Protein AF-A0A0L8FM52-F1 (afdb_monomer)

Mean predicted aligned error: 4.89 Å

Structure (mmCIF, N/CA/C/O backbone):
data_AF-A0A0L8FM52-F1
#
_entry.id   AF-A0A0L8FM52-F1
#
loop_
_atom_site.group_PDB
_atom_site.id
_atom_site.type_symbol
_atom_site.label_atom_id
_atom_site.label_alt_id
_atom_site.label_comp_id
_atom_site.label_asym_id
_atom_site.label_entity_id
_atom_site.label_seq_id
_atom_site.pdbx_PDB_ins_code
_atom_site.Cartn_x
_atom_site.Cartn_y
_atom_site.Cartn_z
_atom_site.occupancy
_atom_site.B_iso_or_equiv
_atom_site.auth_seq_id
_atom_site.auth_comp_id
_atom_site.auth_asym_id
_atom_site.auth_atom_id
_atom_site.pdbx_PDB_model_num
ATOM 1 N N . MET A 1 1 ? 16.975 -17.501 -12.642 1.00 43.38 1 MET A N 1
ATOM 2 C CA . MET A 1 1 ? 16.881 -16.220 -13.373 1.00 43.38 1 MET A CA 1
ATOM 3 C C . MET A 1 1 ? 16.475 -15.144 -12.384 1.00 43.38 1 MET A C 1
ATOM 5 O O . MET A 1 1 ? 15.498 -15.379 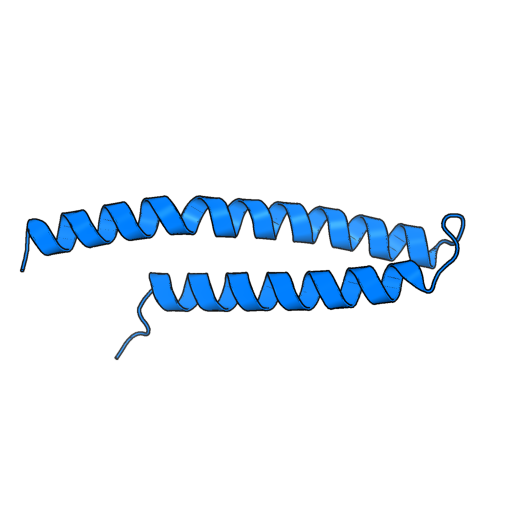-11.680 1.00 43.38 1 MET A O 1
ATOM 9 N N . PRO A 1 2 ? 17.208 -14.026 -12.251 1.00 56.75 2 PRO A N 1
ATOM 10 C CA . PRO A 1 2 ? 16.729 -12.902 -11.453 1.00 56.75 2 PRO A CA 1
ATOM 11 C C . PRO A 1 2 ? 15.376 -12.463 -12.019 1.00 56.75 2 PRO A C 1
ATOM 13 O O . PRO A 1 2 ? 15.259 -12.287 -13.232 1.00 56.75 2 PRO A O 1
ATOM 16 N N . SER A 1 3 ? 14.354 -12.352 -11.167 1.00 69.56 3 SER A N 1
ATOM 17 C CA . SER A 1 3 ? 13.062 -11.801 -11.583 1.00 69.56 3 SER A CA 1
ATOM 18 C C . SER A 1 3 ? 13.292 -10.422 -12.199 1.00 69.56 3 SER A C 1
ATOM 20 O O . SER A 1 3 ? 14.095 -9.640 -11.682 1.00 69.56 3 SER A O 1
ATOM 22 N N . ASP A 1 4 ? 12.622 -10.146 -13.317 1.00 84.44 4 ASP A N 1
ATOM 23 C CA . ASP A 1 4 ? 12.665 -8.845 -13.970 1.00 84.44 4 ASP A CA 1
ATOM 24 C C . ASP A 1 4 ? 12.382 -7.745 -12.921 1.00 84.44 4 ASP A C 1
ATOM 26 O O . ASP A 1 4 ? 11.304 -7.746 -12.317 1.00 84.44 4 ASP A O 1
ATOM 30 N N . PRO A 1 5 ? 13.309 -6.790 -12.698 1.00 88.31 5 PRO A N 1
ATOM 31 C CA . PRO A 1 5 ? 13.124 -5.729 -11.709 1.00 88.31 5 PRO A CA 1
ATOM 32 C C . PRO A 1 5 ? 11.851 -4.902 -11.920 1.00 88.31 5 PRO A C 1
ATOM 34 O O . PRO A 1 5 ? 11.273 -4.399 -10.956 1.00 88.31 5 PRO A O 1
ATOM 37 N N . TRP A 1 6 ? 11.403 -4.761 -13.170 1.00 91.19 6 TRP A N 1
ATOM 38 C CA . TRP A 1 6 ? 10.137 -4.123 -13.487 1.00 91.19 6 TRP A CA 1
ATOM 39 C C . TRP A 1 6 ? 8.950 -4.983 -13.055 1.00 91.19 6 TRP A C 1
ATOM 41 O O . TRP A 1 6 ? 8.076 -4.465 -12.364 1.00 91.19 6 TRP A O 1
ATOM 51 N N . MET A 1 7 ? 8.946 -6.283 -13.382 1.00 90.88 7 MET A N 1
ATOM 52 C CA . MET A 1 7 ? 7.877 -7.199 -12.955 1.00 90.88 7 MET A CA 1
ATOM 53 C C . MET A 1 7 ? 7.785 -7.259 -11.428 1.00 90.88 7 MET A C 1
ATOM 55 O O . MET A 1 7 ? 6.715 -7.060 -10.868 1.00 90.88 7 MET A O 1
ATOM 59 N N . SER A 1 8 ? 8.918 -7.397 -10.735 1.00 92.19 8 SER A N 1
ATOM 60 C CA . SER A 1 8 ? 8.955 -7.387 -9.267 1.00 92.19 8 SER A CA 1
ATOM 61 C C . SER A 1 8 ? 8.372 -6.097 -8.677 1.00 92.19 8 SER A C 1
ATOM 63 O O . SER A 1 8 ? 7.604 -6.122 -7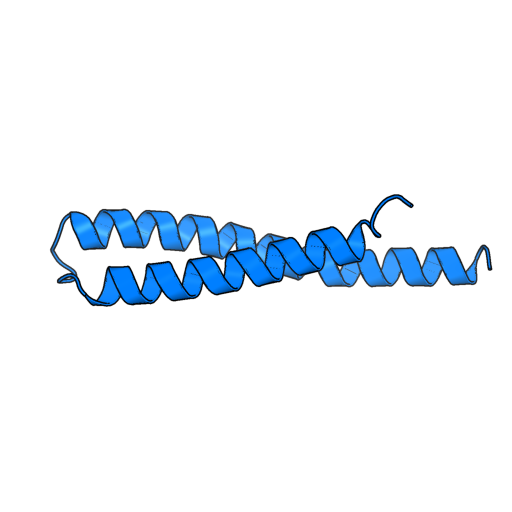.713 1.00 92.19 8 SER A O 1
ATOM 65 N N . LYS A 1 9 ? 8.688 -4.936 -9.261 1.00 92.62 9 LYS A N 1
ATOM 66 C CA . LYS A 1 9 ? 8.131 -3.662 -8.795 1.00 92.62 9 LYS A CA 1
ATOM 67 C C . LYS A 1 9 ? 6.642 -3.529 -9.097 1.00 92.62 9 LYS A C 1
ATOM 69 O O . LYS A 1 9 ? 5.905 -3.016 -8.258 1.00 92.62 9 LYS A O 1
ATOM 74 N N . HIS A 1 10 ? 6.213 -3.989 -10.266 1.00 94.75 10 HIS A N 1
ATOM 75 C CA . HIS A 1 10 ? 4.811 -4.038 -10.650 1.00 94.75 10 HIS A CA 1
ATOM 76 C C . HIS A 1 10 ? 4.005 -4.894 -9.665 1.00 94.75 10 HIS A C 1
ATOM 78 O O . HIS A 1 10 ? 3.010 -4.420 -9.121 1.00 94.75 10 HIS A O 1
ATOM 84 N N . ASP A 1 11 ? 4.479 -6.098 -9.348 1.00 95.25 11 ASP A N 1
ATOM 85 C CA . ASP A 1 11 ? 3.791 -7.023 -8.443 1.00 95.25 11 ASP A CA 1
ATOM 86 C C . ASP A 1 11 ? 3.707 -6.469 -7.018 1.00 95.25 11 ASP A C 1
ATOM 88 O O . ASP A 1 11 ? 2.654 -6.519 -6.379 1.00 95.25 11 ASP A O 1
ATOM 92 N N . ASN A 1 12 ? 4.788 -5.851 -6.532 1.00 94.56 12 ASN A N 1
ATOM 93 C CA . ASN A 1 12 ? 4.784 -5.156 -5.244 1.00 94.56 12 ASN A CA 1
ATOM 94 C C . ASN A 1 12 ? 3.798 -3.977 -5.224 1.00 94.56 12 ASN A C 1
ATOM 96 O O . ASN A 1 12 ? 3.120 -3.755 -4.220 1.00 94.56 12 ASN A O 1
ATOM 100 N N . CYS A 1 13 ? 3.694 -3.234 -6.328 1.00 96.19 13 CYS A N 1
ATOM 101 C CA . CYS A 1 13 ? 2.742 -2.139 -6.472 1.00 96.19 13 CYS A CA 1
ATOM 102 C C . CYS A 1 13 ? 1.292 -2.653 -6.454 1.00 96.19 13 CYS A C 1
ATOM 104 O O . CYS A 1 13 ? 0.465 -2.131 -5.704 1.00 96.19 13 CYS A O 1
ATOM 106 N N . ALA A 1 14 ? 0.999 -3.722 -7.199 1.00 95.94 14 ALA A N 1
ATOM 107 C CA . ALA A 1 14 ? -0.312 -4.368 -7.217 1.00 95.94 14 ALA A CA 1
ATOM 108 C C . ALA A 1 14 ? -0.707 -4.898 -5.828 1.00 95.94 14 ALA A C 1
ATOM 110 O O . ALA A 1 14 ? -1.825 -4.661 -5.363 1.00 95.94 14 ALA A O 1
ATOM 111 N N . LYS A 1 15 ? 0.235 -5.540 -5.126 1.00 97.12 15 LYS A N 1
ATOM 112 C CA . LYS A 1 15 ? 0.042 -6.010 -3.750 1.00 97.12 15 LYS A CA 1
ATOM 113 C C . LYS A 1 15 ? -0.279 -4.859 -2.795 1.00 97.12 15 LYS A C 1
ATOM 115 O O . LYS A 1 15 ? -1.264 -4.943 -2.065 1.00 97.12 15 LYS A O 1
ATOM 120 N N . LEU A 1 16 ? 0.488 -3.767 -2.839 1.00 97.12 16 LEU A N 1
ATOM 121 C CA . LEU A 1 16 ? 0.240 -2.587 -2.004 1.00 97.12 16 LEU A CA 1
ATOM 122 C C . LEU A 1 16 ? -1.136 -1.963 -2.289 1.00 97.12 16 LEU A C 1
ATOM 124 O O . LEU A 1 16 ? -1.816 -1.528 -1.361 1.00 97.12 16 LEU A O 1
ATOM 128 N N . GLY A 1 17 ? -1.568 -1.942 -3.553 1.00 97.69 17 GLY A N 1
ATOM 129 C CA . GLY A 1 17 ? -2.908 -1.492 -3.933 1.00 97.69 17 GLY A CA 1
ATOM 130 C C . GLY A 1 17 ? -4.017 -2.352 -3.315 1.00 97.69 17 GLY A C 1
ATOM 131 O O . GLY A 1 17 ? -4.989 -1.818 -2.777 1.00 97.69 17 GLY A O 1
ATOM 132 N N . HIS A 1 18 ? -3.851 -3.677 -3.325 1.00 97.88 18 HIS A N 1
ATOM 133 C CA . HIS A 1 18 ? -4.793 -4.596 -2.684 1.00 97.88 18 HIS A CA 1
ATOM 134 C C . HIS A 1 18 ? -4.830 -4.417 -1.158 1.00 97.88 18 HIS A C 1
ATOM 136 O O . HIS A 1 18 ? -5.905 -4.319 -0.568 1.00 97.88 18 HIS A O 1
ATOM 142 N N . GLU A 1 19 ? -3.667 -4.307 -0.515 1.00 97.69 19 GLU A N 1
ATOM 143 C CA . GLU A 1 19 ? -3.566 -4.051 0.927 1.00 97.69 19 GLU A CA 1
ATOM 144 C C . GLU A 1 19 ? -4.230 -2.721 1.312 1.00 97.69 19 GLU A C 1
ATOM 146 O O . GLU A 1 19 ? -5.004 -2.670 2.268 1.00 97.69 19 GLU A O 1
ATOM 151 N N . LEU A 1 20 ? -4.018 -1.659 0.527 1.00 98.12 20 LEU A N 1
ATOM 152 C CA . LEU A 1 20 ? -4.685 -0.367 0.705 1.00 98.12 20 LEU A CA 1
ATOM 153 C C . LEU A 1 20 ? -6.210 -0.483 0.652 1.00 98.12 20 LEU A C 1
ATOM 155 O O . LEU A 1 20 ? -6.894 0.120 1.479 1.00 98.12 20 LEU A O 1
ATOM 159 N N . PHE A 1 21 ? -6.745 -1.256 -0.295 1.00 97.62 21 PHE A N 1
ATOM 160 C CA . PHE A 1 21 ? -8.182 -1.505 -0.387 1.00 97.62 21 PHE A CA 1
ATOM 161 C C . PHE A 1 21 ? -8.714 -2.217 0.863 1.00 97.62 21 PHE A C 1
ATOM 163 O O . PHE A 1 21 ? -9.758 -1.844 1.404 1.00 97.62 21 PHE A O 1
ATOM 170 N N . VAL A 1 22 ? -7.986 -3.212 1.371 1.00 98.00 22 VAL A N 1
ATOM 171 C CA . VAL A 1 22 ? -8.346 -3.908 2.612 1.00 98.00 22 VAL A CA 1
ATOM 172 C C . VAL A 1 22 ? -8.324 -2.952 3.810 1.00 98.00 22 VAL A C 1
ATOM 174 O O . VAL A 1 22 ? -9.271 -2.944 4.597 1.00 98.00 22 VAL A O 1
ATOM 177 N N . GLU A 1 23 ? -7.297 -2.112 3.943 1.00 97.44 23 GLU A N 1
ATOM 178 C CA . GLU A 1 23 ? -7.196 -1.134 5.035 1.00 97.44 23 GLU A CA 1
ATOM 179 C C . GLU A 1 23 ? -8.288 -0.057 4.963 1.00 97.44 23 GLU A C 1
A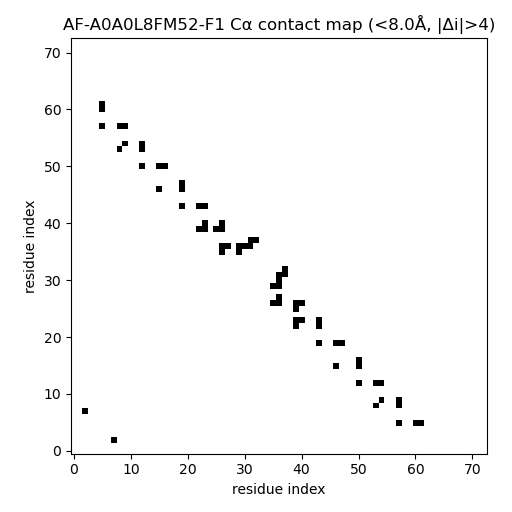TOM 181 O O . GLU A 1 23 ? -8.861 0.303 5.992 1.00 97.44 23 GLU A O 1
ATOM 186 N N . LEU A 1 24 ? -8.648 0.408 3.762 1.00 97.88 24 LEU A N 1
ATOM 187 C CA . LEU A 1 24 ? -9.784 1.313 3.553 1.00 97.88 24 LEU A CA 1
ATOM 188 C C . LEU A 1 24 ? -11.093 0.688 4.046 1.00 97.88 24 LEU A C 1
ATOM 190 O O . LEU A 1 24 ? -11.797 1.300 4.849 1.00 97.88 24 LEU A O 1
ATOM 194 N N . ASN A 1 25 ? -11.366 -0.561 3.663 1.00 98.12 25 ASN A N 1
ATOM 195 C CA . ASN A 1 25 ? -12.548 -1.281 4.137 1.00 98.12 25 ASN A CA 1
ATOM 196 C C . ASN A 1 25 ? -12.536 -1.501 5.656 1.00 98.12 25 ASN A C 1
ATOM 198 O O . ASN A 1 25 ? -13.588 -1.467 6.290 1.00 98.12 25 ASN A O 1
ATOM 202 N N . LYS A 1 26 ? -11.367 -1.730 6.271 1.00 97.50 26 LYS A N 1
ATOM 203 C CA . LYS A 1 26 ? -11.246 -1.805 7.737 1.00 97.50 26 LYS A CA 1
ATOM 204 C C . LYS A 1 26 ? -11.562 -0.460 8.385 1.00 97.50 26 LYS A C 1
ATOM 206 O O . LYS A 1 26 ? -12.327 -0.424 9.343 1.00 97.50 26 LYS A O 1
ATOM 211 N N . ARG A 1 27 ? -11.016 0.640 7.857 1.00 97.81 27 ARG A N 1
ATOM 212 C CA . ARG A 1 27 ? -11.267 2.003 8.352 1.00 97.81 27 ARG A CA 1
ATOM 213 C C . ARG A 1 27 ? -12.754 2.338 8.326 1.00 97.81 27 ARG A C 1
ATOM 215 O O . ARG A 1 27 ? -13.253 2.899 9.296 1.00 97.81 27 ARG A O 1
ATOM 222 N N . ASP A 1 28 ? -13.449 1.976 7.254 1.00 97.44 28 ASP A N 1
ATOM 223 C CA . ASP A 1 28 ? -14.859 2.326 7.054 1.00 97.44 28 ASP A CA 1
ATOM 224 C C . ASP A 1 28 ? -15.809 1.608 8.026 1.00 97.44 28 ASP A C 1
ATOM 226 O O . ASP A 1 28 ? -16.939 2.046 8.223 1.00 97.44 28 ASP A O 1
ATOM 230 N N . LYS A 1 29 ? -15.329 0.572 8.728 1.00 97.81 29 LYS A N 1
ATOM 231 C CA . LYS A 1 29 ? -16.051 -0.071 9.840 1.00 97.81 29 LYS A CA 1
ATOM 232 C C . LYS A 1 29 ? -16.000 0.730 11.145 1.00 97.81 29 LYS A C 1
ATOM 234 O O . LYS A 1 29 ? -16.656 0.348 12.112 1.00 97.81 29 LYS A O 1
ATOM 239 N N . HIS A 1 30 ? -15.222 1.810 11.208 1.00 97.19 30 HIS A N 1
ATOM 240 C CA . HIS A 1 30 ? -15.052 2.619 12.411 1.00 97.19 30 HIS A CA 1
ATOM 241 C C . HIS A 1 30 ? -15.668 4.019 12.256 1.00 97.19 30 HIS A C 1
ATOM 243 O O . HIS A 1 30 ? -15.512 4.651 11.208 1.00 97.19 30 HIS A O 1
ATOM 249 N N . PRO A 1 31 ? -16.294 4.580 13.311 1.00 97.31 31 PRO A N 1
ATOM 250 C CA . PRO A 1 31 ? -16.749 5.967 13.300 1.00 97.31 31 PRO A CA 1
ATOM 251 C C . PRO A 1 31 ? -15.587 6.937 13.082 1.00 97.31 31 PRO A C 1
ATOM 253 O O . PRO A 1 31 ? -14.510 6.757 13.657 1.00 97.31 31 PRO A O 1
ATOM 256 N N . ARG A 1 32 ? -15.817 8.015 12.322 1.00 95.75 32 ARG A N 1
ATOM 257 C CA . ARG A 1 32 ? -14.779 9.005 11.960 1.00 95.75 32 ARG A CA 1
ATOM 258 C C . ARG A 1 32 ? -14.138 9.704 13.164 1.00 95.75 32 ARG A C 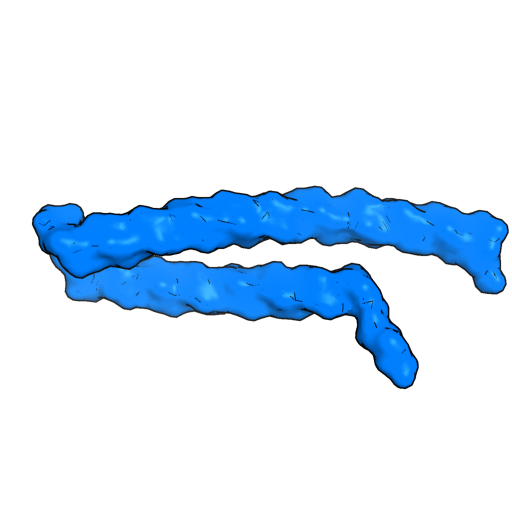1
ATOM 260 O O . ARG A 1 32 ? -13.018 10.189 13.056 1.00 95.75 32 ARG A O 1
ATOM 267 N N . THR A 1 33 ? -14.843 9.753 14.292 1.00 96.31 33 THR A N 1
ATOM 268 C CA . THR A 1 33 ? -14.385 10.335 15.563 1.00 96.31 33 THR A CA 1
ATOM 269 C C . THR A 1 33 ? -13.567 9.363 16.412 1.00 96.31 33 THR A C 1
ATOM 271 O O . THR A 1 33 ? -12.975 9.768 17.408 1.00 96.31 33 THR A O 1
ATOM 274 N N . SER A 1 34 ? -13.518 8.079 16.047 1.00 97.75 34 SER A N 1
ATOM 275 C CA . SER A 1 34 ? -12.803 7.075 16.831 1.00 97.75 34 SER A CA 1
ATOM 276 C C . SER A 1 34 ? -11.284 7.178 16.657 1.00 97.75 34 SER A C 1
ATOM 278 O O . SER A 1 34 ? -10.754 7.518 15.590 1.00 97.75 34 SER A O 1
ATOM 280 N N . SER A 1 35 ? -10.555 6.814 17.711 1.00 97.19 35 SER A N 1
ATOM 281 C CA . SER A 1 35 ? -9.095 6.689 17.676 1.00 97.19 35 SER A CA 1
ATOM 282 C C . SER A 1 35 ? -8.636 5.622 16.672 1.00 97.19 35 SER A C 1
ATOM 284 O O . SER A 1 35 ? -7.650 5.828 15.964 1.00 97.19 35 SER A O 1
ATOM 286 N N . ALA A 1 36 ? -9.391 4.524 16.542 1.00 97.31 36 ALA A N 1
ATOM 287 C CA . ALA A 1 36 ? -9.152 3.467 15.558 1.00 97.31 36 ALA A CA 1
ATOM 288 C C . ALA A 1 36 ? -9.228 3.993 14.116 1.00 97.31 36 ALA A C 1
ATOM 290 O O . ALA A 1 36 ? -8.297 3.774 13.338 1.00 97.31 36 ALA A O 1
ATOM 291 N N . TYR A 1 37 ? -10.273 4.761 13.780 1.00 98.19 37 TYR A N 1
A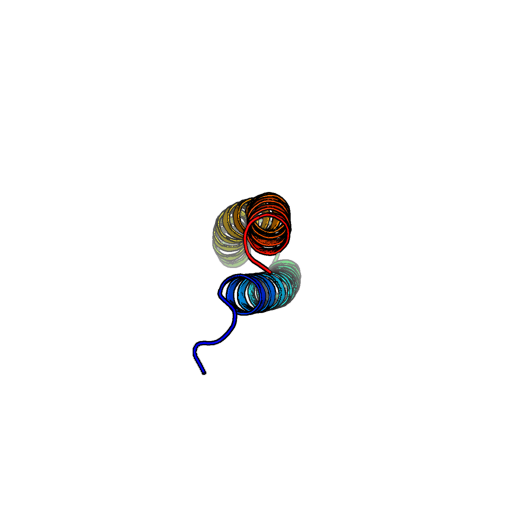TOM 292 C CA . TYR A 1 37 ? -10.380 5.425 12.479 1.00 98.19 37 TYR A CA 1
ATOM 293 C C . TYR A 1 37 ? -9.190 6.352 12.238 1.00 98.19 37 TYR A C 1
ATOM 295 O O . TYR A 1 37 ? -8.580 6.309 11.174 1.00 98.19 37 TYR A O 1
ATOM 303 N N . THR A 1 38 ? -8.822 7.166 13.229 1.00 97.94 38 THR A N 1
ATOM 304 C CA . THR A 1 38 ? -7.708 8.118 13.112 1.00 97.94 38 THR A CA 1
ATOM 305 C C . THR A 1 38 ? -6.381 7.411 12.823 1.00 97.94 38 THR A C 1
ATOM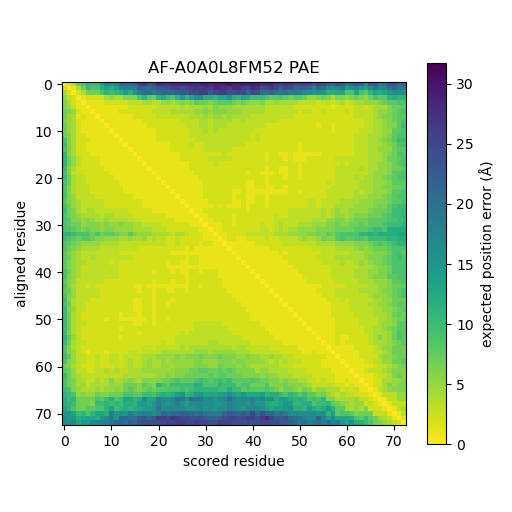 307 O O . THR A 1 38 ? -5.644 7.839 11.929 1.00 97.94 38 THR A O 1
ATOM 310 N N . LYS A 1 39 ? -6.107 6.301 13.520 1.00 97.94 39 LYS A N 1
ATOM 311 C CA . LYS A 1 39 ? -4.916 5.466 13.314 1.00 97.94 39 LYS A CA 1
ATOM 312 C C . LYS A 1 39 ? -4.898 4.829 11.924 1.00 97.94 39 LYS A C 1
ATOM 314 O O . LYS A 1 39 ? -3.916 4.976 11.204 1.00 97.94 39 LYS A O 1
ATOM 319 N N . LEU A 1 40 ? -5.985 4.174 11.519 1.00 97.81 40 LEU A N 1
ATOM 320 C CA . LEU A 1 40 ? -6.074 3.551 10.193 1.00 97.81 40 LEU A CA 1
ATOM 321 C C . LEU A 1 40 ? -5.953 4.600 9.085 1.00 97.81 40 LEU A C 1
ATOM 323 O O . LEU A 1 40 ? -5.220 4.423 8.118 1.00 97.81 40 LEU A O 1
ATOM 327 N N . ASN A 1 41 ? -6.609 5.747 9.248 1.00 97.88 41 ASN A N 1
ATOM 328 C CA . ASN A 1 41 ? -6.586 6.823 8.269 1.00 97.88 41 ASN A CA 1
ATOM 329 C C . ASN A 1 41 ? -5.180 7.424 8.091 1.00 97.88 41 ASN A C 1
ATOM 331 O O . ASN A 1 41 ? -4.811 7.777 6.972 1.00 97.88 41 ASN A O 1
ATOM 335 N N . SER A 1 42 ? -4.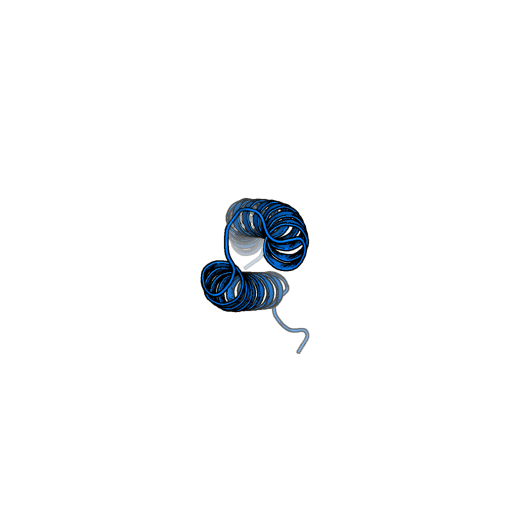372 7.535 9.153 1.00 97.81 42 SER A N 1
ATOM 336 C CA . SER A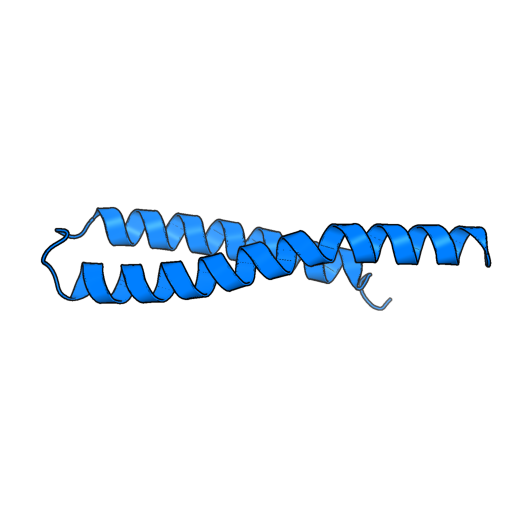 1 42 ? -2.982 7.991 9.014 1.00 97.81 42 SER A CA 1
ATOM 337 C C . SER A 1 42 ? -2.111 6.961 8.287 1.00 97.81 42 SER A C 1
ATOM 339 O O . SER A 1 42 ? -1.365 7.336 7.381 1.00 97.81 42 SER A O 1
ATOM 341 N N . GLN A 1 43 ? -2.267 5.671 8.600 1.00 97.38 43 GLN A N 1
ATOM 342 C CA . GLN A 1 43 ? -1.563 4.574 7.926 1.00 97.38 43 GLN A CA 1
ATOM 343 C C . GLN A 1 43 ? -1.922 4.483 6.435 1.00 97.38 43 GLN A C 1
ATOM 345 O O . GLN A 1 43 ? -1.032 4.346 5.590 1.00 97.38 43 GLN A O 1
ATOM 350 N N . ILE A 1 44 ? -3.206 4.637 6.098 1.00 98.25 44 ILE A N 1
ATOM 351 C CA . ILE A 1 44 ? -3.700 4.659 4.715 1.00 98.25 44 ILE A CA 1
ATOM 352 C C . ILE A 1 44 ? -3.087 5.823 3.940 1.00 98.25 44 ILE A C 1
ATOM 354 O O . ILE A 1 44 ? -2.618 5.616 2.827 1.00 98.25 44 ILE A O 1
ATOM 358 N N . ARG A 1 45 ? -3.023 7.038 4.508 1.00 98.25 45 ARG A N 1
ATOM 359 C CA . ARG A 1 45 ? -2.410 8.191 3.818 1.00 98.25 45 ARG A CA 1
ATOM 360 C C . ARG A 1 45 ? -0.944 7.944 3.468 1.00 98.25 45 ARG A C 1
ATOM 362 O O . ARG A 1 45 ? -0.530 8.225 2.344 1.00 98.25 45 ARG A O 1
ATOM 369 N N . THR A 1 46 ? -0.169 7.401 4.405 1.00 97.81 46 THR A N 1
ATOM 370 C CA . THR A 1 46 ? 1.243 7.062 4.172 1.00 97.81 46 THR A CA 1
ATOM 371 C C . THR A 1 46 ? 1.383 6.003 3.080 1.00 97.81 46 THR A C 1
ATOM 373 O O . THR A 1 46 ? 2.167 6.176 2.145 1.00 97.81 46 THR A O 1
ATOM 376 N N . SER A 1 47 ? 0.578 4.942 3.155 1.00 97.38 47 SER A N 1
ATOM 377 C CA . SER A 1 47 ? 0.590 3.849 2.177 1.00 97.38 47 SER A CA 1
ATOM 378 C C . SER A 1 47 ? 0.141 4.318 0.791 1.00 97.38 47 SER A C 1
ATOM 380 O O . SER A 1 47 ? 0.745 3.942 -0.207 1.00 97.38 47 SER A O 1
ATOM 382 N N . MET A 1 48 ? -0.837 5.224 0.716 1.00 97.94 48 MET A N 1
ATOM 383 C CA . MET A 1 48 ? -1.314 5.824 -0.531 1.00 97.94 48 MET A CA 1
ATOM 384 C C . MET A 1 48 ? -0.235 6.684 -1.195 1.00 97.94 48 MET A C 1
ATOM 386 O O . MET A 1 48 ? -0.044 6.614 -2.407 1.00 97.94 48 MET A O 1
ATOM 390 N N . LYS A 1 49 ? 0.523 7.459 -0.405 1.00 97.88 49 LYS A N 1
ATOM 391 C CA . LYS A 1 49 ? 1.676 8.215 -0.916 1.00 97.88 49 LYS A CA 1
ATOM 392 C C . LYS A 1 49 ? 2.734 7.275 -1.494 1.00 97.88 49 LYS A C 1
ATOM 394 O O . LYS A 1 49 ? 3.245 7.534 -2.580 1.00 97.88 49 LYS A O 1
ATOM 399 N N . LYS A 1 50 ? 3.039 6.178 -0.792 1.00 96.56 50 LYS A N 1
ATOM 400 C CA . LYS A 1 50 ? 3.963 5.150 -1.286 1.00 96.56 50 LYS A CA 1
ATOM 401 C C . LYS A 1 50 ? 3.458 4.523 -2.588 1.00 96.56 50 LYS A C 1
ATOM 403 O O . LYS A 1 50 ? 4.208 4.482 -3.553 1.00 96.56 50 LYS A O 1
ATOM 408 N N . PHE A 1 51 ? 2.193 4.114 -2.634 1.00 97.56 51 PHE A N 1
ATOM 409 C CA . PHE A 1 51 ? 1.573 3.523 -3.818 1.00 97.56 51 PHE A CA 1
ATOM 410 C C . PHE A 1 51 ? 1.634 4.459 -5.027 1.00 97.56 51 PHE A C 1
ATOM 412 O O . PHE A 1 51 ? 2.090 4.052 -6.089 1.00 97.56 51 PHE A O 1
ATOM 419 N N . SER A 1 52 ? 1.270 5.732 -4.850 1.00 97.38 52 SER A N 1
ATOM 420 C CA . SER A 1 52 ? 1.353 6.743 -5.910 1.00 97.38 52 SER A CA 1
ATOM 421 C C . SER A 1 52 ? 2.778 6.898 -6.455 1.00 97.38 52 SER A C 1
ATOM 423 O O . SER A 1 52 ? 2.990 6.885 -7.668 1.00 97.38 52 SER A O 1
ATOM 425 N N . ASN A 1 53 ? 3.775 6.957 -5.565 1.00 96.44 53 ASN A N 1
ATOM 426 C CA . ASN A 1 53 ? 5.181 7.021 -5.965 1.00 96.44 53 ASN A CA 1
ATOM 427 C C . ASN A 1 53 ? 5.626 5.758 -6.716 1.00 96.44 53 ASN A C 1
ATOM 429 O O . ASN A 1 53 ? 6.317 5.861 -7.729 1.00 96.44 53 ASN A O 1
ATOM 433 N N . ASP A 1 54 ? 5.228 4.577 -6.237 1.00 94.94 54 ASP A N 1
ATOM 434 C CA . ASP A 1 54 ? 5.588 3.300 -6.851 1.00 94.94 54 ASP A CA 1
ATOM 435 C C . ASP A 1 54 ? 4.981 3.199 -8.268 1.00 94.94 54 ASP A C 1
ATOM 437 O O . ASP A 1 54 ? 5.710 2.884 -9.211 1.00 94.94 54 ASP A O 1
ATOM 441 N N . VAL A 1 55 ? 3.710 3.590 -8.456 1.00 96.06 55 VAL A N 1
ATOM 442 C CA . VAL A 1 55 ? 3.044 3.672 -9.775 1.00 96.06 55 VAL A CA 1
ATOM 443 C C . VAL A 1 55 ? 3.757 4.658 -10.702 1.00 96.06 55 VAL A C 1
ATOM 445 O O . VAL A 1 55 ? 4.046 4.330 -11.856 1.00 96.06 55 VAL A O 1
ATOM 448 N N . ALA A 1 56 ? 4.086 5.856 -10.208 1.00 95.88 56 ALA A N 1
ATOM 449 C CA . ALA A 1 56 ? 4.763 6.886 -10.996 1.00 95.88 56 ALA A CA 1
ATOM 450 C C . ALA A 1 56 ? 6.138 6.427 -11.511 1.00 95.88 56 ALA A C 1
ATOM 452 O O . ALA A 1 56 ? 6.593 6.888 -12.558 1.00 95.88 56 ALA A O 1
ATOM 453 N N . GLN A 1 57 ? 6.787 5.490 -10.814 1.00 94.56 57 GLN A N 1
ATOM 454 C CA . GLN A 1 57 ? 8.083 4.936 -11.198 1.00 94.56 57 GLN A CA 1
ATOM 455 C C . GLN A 1 57 ? 7.990 3.777 -12.206 1.00 94.56 57 GLN A C 1
ATOM 457 O O . GLN A 1 57 ? 8.982 3.488 -12.875 1.00 94.56 57 GLN A O 1
ATOM 462 N N . LEU A 1 58 ? 6.831 3.131 -12.379 1.00 94.25 58 LEU A N 1
ATOM 463 C CA . LEU A 1 58 ? 6.691 2.005 -13.316 1.00 94.25 58 LEU A CA 1
ATOM 464 C C . LEU A 1 58 ? 6.845 2.436 -14.779 1.00 94.25 58 LEU A C 1
ATOM 466 O O . LEU A 1 58 ? 7.526 1.761 -15.552 1.00 94.25 58 LEU A O 1
ATOM 470 N N . LYS A 1 59 ? 6.247 3.572 -15.160 1.00 91.38 59 LYS A N 1
ATOM 471 C CA . LYS A 1 59 ? 6.324 4.114 -16.526 1.00 91.38 59 LYS A CA 1
ATOM 472 C C . LYS A 1 59 ? 7.758 4.464 -16.962 1.00 91.38 59 LYS A C 1
ATOM 474 O O . LYS A 1 59 ? 8.170 3.971 -18.012 1.00 91.38 59 LYS A O 1
ATOM 479 N N . PRO A 1 60 ? 8.544 5.266 -16.215 1.00 93.44 60 PRO A N 1
ATOM 480 C CA . PRO A 1 60 ? 9.916 5.576 -16.612 1.00 93.44 60 PRO A CA 1
ATOM 481 C C . PRO A 1 60 ? 10.805 4.328 -16.655 1.00 93.44 60 PRO A C 1
ATOM 483 O O . PRO A 1 60 ? 11.643 4.224 -17.546 1.00 93.44 60 PRO A O 1
ATOM 486 N N . MET A 1 61 ? 10.580 3.344 -15.775 1.00 92.62 61 MET A N 1
ATOM 487 C CA . MET A 1 61 ? 11.316 2.076 -15.820 1.00 92.62 61 MET A CA 1
ATOM 488 C C . MET A 1 61 ? 11.043 1.275 -17.101 1.00 92.62 61 MET A C 1
ATOM 490 O O . MET A 1 61 ? 11.988 0.751 -17.6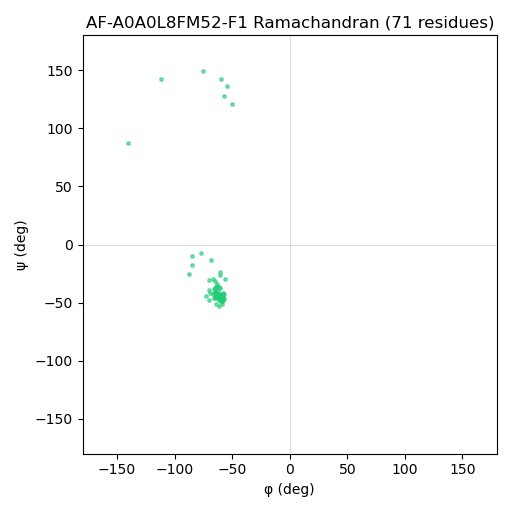91 1.00 92.62 61 MET A O 1
ATOM 494 N N . LEU A 1 62 ? 9.789 1.214 -17.576 1.00 89.75 62 LEU A N 1
ATOM 495 C CA . LEU A 1 62 ? 9.480 0.603 -18.879 1.00 89.75 62 LEU A CA 1
ATOM 496 C C . LEU A 1 62 ? 10.160 1.339 -20.027 1.00 89.75 62 LEU A C 1
ATOM 498 O O . LEU A 1 62 ? 10.743 0.701 -20.901 1.00 89.75 62 LEU A O 1
ATOM 502 N N . ILE A 1 63 ? 10.094 2.674 -20.029 1.00 90.25 63 ILE A N 1
ATOM 503 C CA . ILE A 1 63 ? 10.698 3.498 -21.083 1.00 90.25 63 ILE A CA 1
ATOM 504 C C . ILE A 1 63 ? 12.201 3.226 -21.147 1.00 90.25 63 ILE A C 1
ATOM 506 O O . ILE A 1 63 ? 12.700 2.866 -22.213 1.00 90.25 63 ILE A O 1
ATOM 510 N N . GLN A 1 64 ? 12.896 3.306 -20.010 1.00 88.25 64 GLN A N 1
ATOM 511 C CA . GLN A 1 64 ? 14.330 3.040 -19.914 1.00 88.25 64 GLN A CA 1
ATOM 512 C C . GLN A 1 64 ? 14.677 1.633 -20.408 1.00 88.25 64 GLN A C 1
ATOM 514 O O . GLN A 1 64 ? 15.581 1.472 -21.223 1.00 88.25 64 GLN A O 1
ATOM 519 N N . ARG A 1 65 ? 13.928 0.613 -19.976 1.00 83.88 65 ARG A N 1
ATOM 520 C CA . ARG A 1 65 ? 14.158 -0.771 -20.404 1.00 83.88 65 ARG A CA 1
ATOM 521 C C . ARG A 1 65 ? 13.925 -0.964 -21.904 1.00 83.88 65 ARG A C 1
ATOM 523 O O . ARG A 1 65 ? 14.731 -1.606 -22.569 1.00 83.88 65 ARG A O 1
ATOM 530 N N . SER A 1 66 ? 12.858 -0.381 -22.449 1.00 83.88 66 SER A N 1
ATOM 531 C CA . SER A 1 66 ? 12.544 -0.453 -23.882 1.00 83.88 66 SER A CA 1
ATOM 532 C C . SER A 1 66 ? 13.568 0.284 -24.752 1.00 83.88 66 SER A C 1
ATOM 534 O O . SER A 1 66 ? 13.779 -0.082 -25.907 1.00 83.88 66 SER A O 1
ATOM 536 N N . ALA A 1 67 ? 14.193 1.338 -24.219 1.00 84.19 67 ALA A N 1
ATOM 537 C CA . ALA A 1 67 ? 15.279 2.048 -24.881 1.00 84.19 67 ALA A CA 1
ATOM 538 C C . ALA A 1 67 ? 16.565 1.213 -24.860 1.00 84.19 67 ALA A C 1
ATOM 540 O O . ALA A 1 67 ? 17.201 1.063 -25.896 1.00 84.19 67 ALA A O 1
ATOM 541 N N . LEU A 1 68 ? 16.900 0.604 -23.717 1.00 77.06 68 LEU A N 1
ATOM 542 C CA . LEU A 1 68 ? 18.055 -0.290 -23.591 1.00 77.06 68 LEU A CA 1
ATOM 543 C C . LEU A 1 68 ? 17.960 -1.489 -24.538 1.00 77.06 68 LEU A C 1
ATOM 545 O O . LEU A 1 68 ? 18.919 -1.759 -25.250 1.00 77.06 68 LEU A O 1
ATOM 549 N N . HIS A 1 69 ? 16.802 -2.149 -24.614 1.00 76.12 69 HIS A N 1
ATOM 550 C CA . HIS A 1 69 ? 16.609 -3.279 -25.528 1.00 76.12 69 HIS A CA 1
ATOM 551 C C . HIS A 1 69 ? 16.697 -2.874 -27.009 1.00 76.12 69 HIS A C 1
ATOM 553 O O . HIS A 1 69 ? 17.160 -3.646 -27.836 1.00 76.12 69 HIS A O 1
ATOM 559 N N . ARG A 1 70 ? 16.305 -1.639 -27.358 1.00 75.56 70 ARG A N 1
ATOM 560 C CA . ARG A 1 70 ? 16.497 -1.108 -28.719 1.00 75.56 70 ARG A CA 1
ATOM 561 C C . ARG A 1 70 ? 17.959 -0.828 -29.062 1.00 75.56 70 ARG A C 1
ATOM 563 O O . ARG A 1 70 ? 18.314 -0.887 -30.232 1.00 75.56 70 ARG A O 1
ATOM 570 N N . LEU A 1 71 ? 18.773 -0.480 -28.069 1.00 73.75 71 LEU A N 1
ATOM 571 C CA . LEU A 1 71 ? 20.192 -0.166 -28.250 1.00 73.75 71 LEU A CA 1
ATOM 572 C C . LEU A 1 71 ? 21.086 -1.414 -28.178 1.00 73.75 71 LEU A C 1
ATOM 574 O O . LEU A 1 71 ? 22.165 -1.410 -28.760 1.00 73.75 71 LEU A O 1
ATOM 578 N N . TYR A 1 72 ? 20.633 -2.464 -27.489 1.00 58.44 72 TYR A N 1
ATOM 579 C CA . TYR A 1 72 ? 21.320 -3.745 -27.321 1.00 58.44 72 TYR A CA 1
ATOM 580 C C . TYR A 1 72 ? 20.285 -4.888 -27.403 1.00 58.44 72 TYR A C 1
ATOM 582 O O . TYR A 1 72 ? 19.704 -5.239 -26.367 1.00 58.44 72 TYR A O 1
ATOM 590 N N . PRO A 1 73 ? 19.985 -5.396 -28.616 1.00 56.69 73 PRO A N 1
ATOM 591 C CA . PRO A 1 73 ? 18.996 -6.454 -28.827 1.00 56.69 73 PRO A CA 1
ATOM 592 C C . PRO A 1 73 ? 19.429 -7.813 -28.266 1.00 56.69 73 PRO A C 1
ATOM 594 O O . PRO A 1 73 ? 20.637 -8.135 -28.330 1.00 56.69 73 PRO A O 1
#

Secondary structure (DSSP, 8-state):
-PPPHHHHHHHHHHHHHHHHHHHHHHHHTS-TTSHHHHHHHHHHHHHHHHHHHHHHHHHHHHHHHHHHHHH--

Foldseek 3Di:
DPPDPLVVLVVVLVVLVVVLVVLVVVLVVDDCPDPSNVVSVVVSVVSVVVSVVSVVVSVVVVVVVVVVVVVPD

Solvent-accessible surface area (backbone atoms only — not comparable to full-atom values): 4128 Å² total; per-residue (Å²): 128,83,75,54,69,63,59,54,50,50,53,53,41,54,50,50,52,52,51,48,52,52,50,51,58,56,30,72,75,38,58,84,88,38,68,67,20,51,53,42,51,53,53,47,53,55,50,48,54,50,46,54,52,49,55,66,49,49,59,60,53,50,52,52,51,56,51,48,42,72,76,55,121

Sequence (73 aa):
MPSDPWMSKHDNCAKLGHELFVELNKRDKHPRTSSAYTKLNSQIRTSMKKFSNDVAQLKPMLIQRSALHRLYP

Organism: Octopus bimaculoides (NCBI:txid37653)

Nearest PDB structures (foldseek):
  6jqa-assembly1_B  TM=8.859E-01  e=1.914E+00  Onion yellows phytoplasma OY-W
  6jqa-assembly1_A  TM=8.852E-01  e=2.670E+00  Onion yellows phytoplasma OY-W
  7w1m-assembly1_A  TM=8.769E-01  e=3.051E+00  Homo sapiens

pLDDT: mean 91.53, std 11.2, range [43.38, 98.25]

Radius of gyration: 17.16 Å; Cα contacts (8 Å, |Δi|>4): 34; chains: 1; bounding box: 38×27×46 Å